Protein AF-A0A522PRT6-F1 (afdb_monomer_lite)

Foldseek 3Di:
DDDPPPPDDPCVVVVVVVVVVVVVVVVVVVPCCPPPVVVVVPQQWPDQDPVCNPDDTDTDPVNVVVVVVVVVVVVVVCCVPVVVPPD

Sequence (87 aa):
MESVQNNSVPREHEETTREVHHRLVSYLSGRLDLGLDKMLLNLALEPANPFDPKRKRKFRKGFVLVLLVASGLAATFVYFNFFPGAR

Structure (mmCIF, N/CA/C/O backbone):
data_AF-A0A522PRT6-F1
#
_entry.id   AF-A0A522PRT6-F1
#
loop_
_atom_site.group_PDB
_atom_site.id
_atom_site.type_symbol
_atom_site.label_atom_id
_atom_site.label_alt_id
_atom_site.label_comp_id
_atom_site.label_asym_id
_atom_site.label_entity_id
_atom_site.label_seq_id
_atom_site.pdbx_PDB_ins_code
_atom_site.Cartn_x
_atom_site.Cartn_y
_atom_site.Cartn_z
_atom_site.occupancy
_atom_site.B_iso_or_equiv
_atom_site.auth_seq_id
_atom_site.auth_comp_id
_atom_site.auth_asym_id
_atom_site.auth_atom_id
_atom_site.pdbx_PDB_model_num
ATOM 1 N N . MET A 1 1 ? 18.317 -35.780 47.668 1.00 46.41 1 MET A N 1
ATOM 2 C CA . MET A 1 1 ? 16.909 -36.171 47.454 1.00 46.41 1 MET A CA 1
ATOM 3 C C . MET A 1 1 ? 16.130 -34.895 47.213 1.00 46.41 1 MET A C 1
ATOM 5 O O . MET A 1 1 ? 15.816 -34.222 48.178 1.00 46.41 1 MET A O 1
ATOM 9 N N . GLU A 1 2 ? 15.868 -34.546 45.957 1.00 47.94 2 GLU A N 1
ATOM 10 C CA . GLU A 1 2 ? 14.881 -33.517 45.608 1.00 47.94 2 GLU A CA 1
ATOM 11 C C . GLU A 1 2 ? 14.068 -34.070 44.439 1.00 47.94 2 GLU A C 1
ATOM 13 O O . GLU A 1 2 ? 14.508 -34.113 43.293 1.00 47.94 2 GLU A O 1
ATOM 18 N N . SER A 1 3 ? 12.914 -34.639 44.773 1.00 46.12 3 SER A N 1
ATOM 19 C CA . SER A 1 3 ? 11.913 -35.074 43.811 1.00 46.12 3 SER A CA 1
ATOM 20 C C . SER A 1 3 ? 11.299 -33.833 43.174 1.00 46.12 3 SER A C 1
ATOM 22 O O . SER A 1 3 ? 10.564 -33.103 43.838 1.00 46.12 3 SER A O 1
ATOM 24 N N . VAL A 1 4 ? 11.614 -33.601 41.898 1.00 57.91 4 VAL A N 1
ATOM 25 C CA . VAL A 1 4 ? 10.987 -32.575 41.059 1.00 57.91 4 VAL A CA 1
ATOM 26 C C . VAL A 1 4 ? 9.484 -32.827 41.061 1.00 57.91 4 VAL A C 1
ATOM 28 O O . VAL A 1 4 ? 8.984 -33.774 40.454 1.00 57.91 4 VAL A O 1
ATOM 31 N N . GLN A 1 5 ? 8.774 -32.002 41.820 1.00 52.62 5 GLN A N 1
ATOM 32 C CA . GLN A 1 5 ? 7.335 -32.060 41.965 1.00 52.62 5 GLN A CA 1
ATOM 33 C C . GLN A 1 5 ? 6.702 -31.649 40.633 1.00 52.62 5 GLN A C 1
ATOM 35 O O . GLN A 1 5 ? 6.606 -30.469 40.301 1.00 52.62 5 GLN A O 1
ATOM 40 N N . ASN A 1 6 ? 6.325 -32.653 39.838 1.00 57.50 6 ASN A N 1
ATOM 41 C CA . ASN A 1 6 ? 5.566 -32.492 38.605 1.00 57.50 6 ASN A CA 1
ATOM 42 C C . ASN A 1 6 ? 4.135 -32.070 38.967 1.00 57.50 6 ASN A C 1
ATOM 44 O O . ASN A 1 6 ? 3.228 -32.897 39.076 1.00 57.50 6 ASN A O 1
ATOM 48 N N . ASN A 1 7 ? 3.957 -30.777 39.234 1.00 56.72 7 ASN A N 1
ATOM 49 C CA . ASN A 1 7 ? 2.642 -30.180 39.393 1.00 56.72 7 ASN A CA 1
ATOM 50 C C . ASN A 1 7 ? 1.970 -30.167 38.021 1.00 56.72 7 ASN A C 1
ATOM 52 O O . ASN A 1 7 ? 2.282 -29.344 37.161 1.00 56.72 7 ASN A O 1
ATOM 56 N N . SER A 1 8 ? 1.048 -31.107 37.824 1.00 60.81 8 SER A N 1
ATOM 57 C CA . SER A 1 8 ? 0.127 -31.075 36.697 1.00 60.81 8 SER A CA 1
ATOM 58 C C . SER A 1 8 ? -0.693 -29.791 36.792 1.00 60.81 8 SER A C 1
ATOM 60 O O . SER A 1 8 ? -1.430 -29.565 37.752 1.00 60.81 8 SER A O 1
ATOM 62 N N . VAL A 1 9 ? -0.493 -28.913 35.809 1.00 62.53 9 VAL A N 1
ATOM 63 C CA . VAL A 1 9 ? -1.223 -27.652 35.681 1.00 62.53 9 VAL A CA 1
ATOM 64 C C . VAL A 1 9 ? -2.728 -27.969 35.679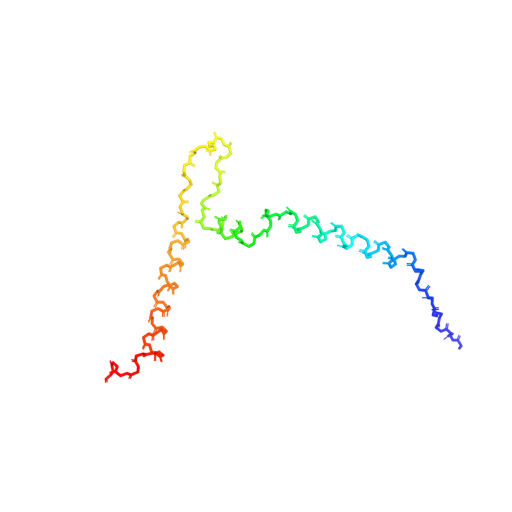 1.00 62.53 9 VAL A C 1
ATOM 66 O O . VAL A 1 9 ? -3.150 -28.844 34.916 1.00 62.53 9 VAL A O 1
ATOM 69 N N . PRO A 1 10 ? -3.546 -27.316 36.526 1.00 58.66 10 PRO A N 1
ATOM 70 C CA . PRO A 1 10 ? -4.982 -27.572 36.581 1.00 58.66 10 PRO A CA 1
ATOM 71 C C . PRO A 1 10 ? -5.618 -27.302 35.213 1.00 58.66 10 PRO A C 1
ATOM 73 O O . PRO A 1 10 ? -5.473 -26.206 34.669 1.00 58.66 10 PRO A O 1
ATOM 76 N N . ARG A 1 11 ? -6.336 -28.290 34.658 1.00 57.44 11 ARG A N 1
ATOM 77 C CA . ARG A 1 11 ? -6.948 -28.217 33.313 1.00 57.44 11 ARG A CA 1
ATOM 78 C C . ARG A 1 11 ? -7.927 -27.046 33.134 1.00 57.44 11 ARG A C 1
ATOM 80 O O . ARG A 1 11 ? -8.108 -26.568 32.020 1.00 57.44 11 ARG A O 1
ATOM 87 N N . GLU A 1 12 ? -8.462 -26.529 34.236 1.00 58.84 12 GLU A N 1
ATOM 88 C CA . GLU A 1 12 ? -9.295 -25.320 34.324 1.00 58.84 12 GLU A CA 1
ATOM 89 C C . GLU A 1 12 ? -8.626 -24.082 33.683 1.00 58.84 12 GLU A C 1
ATOM 91 O O . GLU A 1 12 ? -9.282 -23.264 33.032 1.00 58.84 12 GLU A O 1
ATOM 96 N N . HIS A 1 13 ? -7.298 -23.943 33.820 1.00 57.38 13 HIS A N 1
ATOM 97 C CA . HIS A 1 13 ? -6.550 -22.828 33.226 1.00 57.38 13 HIS A CA 1
ATOM 98 C C . HIS A 1 13 ? -6.360 -22.968 31.713 1.00 57.38 13 HIS A C 1
ATOM 100 O O . HIS A 1 13 ? -6.260 -21.969 30.998 1.00 57.38 13 HIS A O 1
ATOM 106 N N . GLU A 1 14 ? -6.330 -24.198 31.204 1.00 59.62 14 GLU A N 1
ATOM 107 C CA . GLU A 1 14 ? -6.207 -24.458 29.771 1.00 59.62 14 GLU A CA 1
ATOM 108 C C . GLU A 1 14 ? -7.519 -24.144 29.040 1.00 59.62 14 GLU A C 1
ATOM 110 O O . GLU A 1 14 ? -7.498 -23.549 27.959 1.00 59.62 14 GLU A O 1
ATOM 115 N N . GLU A 1 15 ? -8.659 -24.477 29.653 1.00 61.62 15 GLU A N 1
ATOM 116 C CA . GLU A 1 15 ? -9.989 -24.163 29.118 1.00 61.62 15 GLU A CA 1
ATOM 117 C C . GLU A 1 15 ? -10.252 -22.655 29.107 1.00 61.62 15 GLU A C 1
ATOM 119 O O . GLU A 1 15 ? -10.629 -22.106 28.070 1.00 61.62 15 GLU A O 1
ATOM 124 N N . THR A 1 16 ? -9.925 -21.953 30.196 1.00 74.81 16 THR A N 1
ATOM 125 C CA . THR A 1 16 ? -10.029 -20.484 30.239 1.00 74.81 16 THR A CA 1
ATOM 126 C C . THR A 1 16 ? -9.088 -19.805 29.246 1.00 74.81 16 THR A C 1
ATOM 128 O O . THR A 1 16 ? -9.489 -18.846 28.591 1.00 74.81 16 THR A O 1
ATOM 131 N N . THR A 1 17 ? -7.865 -20.308 29.054 1.00 77.94 17 THR A N 1
ATOM 132 C CA . THR A 1 17 ? -6.934 -19.732 28.066 1.00 77.94 17 THR A CA 1
ATOM 133 C C . THR A 1 17 ? -7.444 -19.916 26.638 1.00 77.94 17 THR A C 1
ATOM 135 O O . THR A 1 17 ? -7.397 -18.977 25.841 1.00 77.94 17 THR A O 1
ATOM 138 N N . ARG A 1 18 ? -7.975 -21.101 26.309 1.00 76.81 18 ARG A N 1
ATOM 139 C CA . ARG A 1 18 ? -8.583 -21.379 24.999 1.00 76.81 18 ARG A CA 1
ATOM 140 C C . ARG A 1 18 ? -9.809 -20.512 24.746 1.00 76.81 18 ARG A C 1
ATOM 142 O O . ARG A 1 18 ? -9.956 -19.973 23.649 1.00 76.81 18 ARG A O 1
ATOM 149 N N . GLU A 1 19 ? -10.659 -20.333 25.749 1.00 80.19 19 GLU A N 1
ATOM 150 C CA . GLU A 1 19 ? -11.868 -19.527 25.621 1.00 80.19 19 GLU A CA 1
ATOM 151 C C . GLU A 1 19 ? -11.548 -18.032 25.480 1.00 80.19 19 GLU A C 1
ATOM 153 O O . GLU A 1 19 ? -12.101 -17.351 24.612 1.00 80.19 19 GLU A O 1
ATOM 158 N N . VAL A 1 20 ? -10.587 -17.529 26.261 1.00 82.69 20 VAL A N 1
ATOM 159 C CA . VAL A 1 20 ? -10.070 -16.160 26.130 1.00 82.69 20 VAL A CA 1
ATOM 160 C C . VAL A 1 20 ? -9.436 -15.961 24.756 1.00 82.69 20 VAL A C 1
ATOM 162 O O . VAL A 1 20 ? -9.731 -14.964 24.099 1.00 82.69 20 VAL A O 1
ATOM 165 N N . HIS A 1 21 ? -8.629 -16.913 24.279 1.00 81.12 21 HIS A N 1
ATOM 166 C CA . HIS A 1 21 ? -8.014 -16.844 22.955 1.00 81.12 21 HIS A CA 1
ATOM 167 C C . HIS A 1 21 ? -9.066 -16.803 21.843 1.00 81.12 21 HIS A C 1
ATOM 169 O O . HIS A 1 21 ? -9.000 -15.943 20.968 1.00 81.12 21 HIS A O 1
ATOM 175 N N . HIS A 1 22 ? -10.084 -17.662 21.906 1.00 83.69 22 HIS A N 1
ATOM 176 C CA . HIS A 1 22 ? -11.164 -17.688 20.923 1.00 83.69 22 HIS A CA 1
ATOM 177 C C . HIS A 1 22 ? -11.966 -16.378 20.910 1.00 83.69 22 HIS A C 1
ATOM 179 O O . HIS A 1 22 ? -12.242 -15.824 19.845 1.00 83.69 22 HIS A O 1
ATOM 185 N N . ARG A 1 23 ? -12.295 -15.826 22.086 1.00 80.00 23 ARG A N 1
ATOM 186 C CA . ARG A 1 23 ? -12.970 -14.523 22.194 1.00 80.00 23 ARG A CA 1
ATOM 187 C C . ARG A 1 23 ? -12.100 -13.391 21.659 1.00 80.00 23 ARG A C 1
ATOM 189 O O . ARG A 1 23 ? -12.613 -12.512 20.972 1.00 80.00 23 ARG A O 1
ATOM 196 N N . LEU A 1 24 ? -10.797 -13.425 21.929 1.00 78.94 24 LEU A N 1
ATOM 197 C CA . LEU A 1 24 ? -9.852 -12.420 21.455 1.00 78.94 24 LEU A CA 1
ATOM 198 C C . LEU A 1 24 ? -9.716 -12.464 19.931 1.00 78.94 24 LEU A C 1
ATOM 200 O O . LEU A 1 24 ? -9.824 -11.425 19.288 1.00 78.94 24 LEU A O 1
ATOM 204 N N . VAL A 1 25 ? -9.558 -13.656 19.349 1.00 78.38 25 VAL A N 1
ATOM 205 C CA . VAL A 1 25 ? -9.514 -13.853 17.894 1.00 78.38 25 VAL A CA 1
ATOM 206 C C . VAL A 1 25 ? -10.824 -13.402 17.260 1.00 78.38 25 VAL A C 1
ATOM 208 O O . VAL A 1 25 ? -10.793 -12.602 16.336 1.00 78.38 25 VAL A O 1
ATOM 211 N N . SER A 1 26 ? -11.979 -13.804 17.795 1.00 79.38 26 SER A N 1
ATOM 212 C CA . SER A 1 26 ? -13.280 -13.374 17.270 1.00 79.38 26 SER A CA 1
ATOM 213 C C . SER A 1 26 ? -13.478 -11.854 17.361 1.00 79.38 26 SER A C 1
ATOM 215 O O . SER A 1 26 ? -14.066 -11.253 16.462 1.00 79.38 26 SER A O 1
ATOM 217 N N . TYR A 1 27 ? -12.974 -11.213 18.419 1.00 72.19 27 TYR A N 1
ATOM 218 C CA . TYR A 1 27 ? -13.040 -9.762 18.600 1.00 72.19 27 TYR A CA 1
ATOM 219 C C . TYR A 1 27 ? -12.084 -9.013 17.659 1.00 72.19 27 TYR A C 1
ATOM 221 O O . TYR A 1 27 ? -12.451 -7.989 17.083 1.00 72.19 27 TYR A O 1
ATOM 229 N N . LEU A 1 28 ? -10.873 -9.539 17.463 1.00 69.06 28 LEU A N 1
ATOM 230 C CA . LEU A 1 28 ? -9.872 -9.009 16.535 1.00 69.06 28 LEU A CA 1
ATOM 231 C C . LEU A 1 28 ? -10.313 -9.184 15.078 1.00 69.06 28 LEU A C 1
ATOM 233 O O . LEU A 1 28 ? -10.233 -8.235 14.305 1.00 69.06 28 LEU A O 1
ATOM 237 N N . SER A 1 29 ? -10.855 -10.349 14.720 1.00 67.38 29 SER A N 1
ATOM 238 C CA . SER A 1 29 ? -11.435 -10.621 13.401 1.00 67.38 29 SE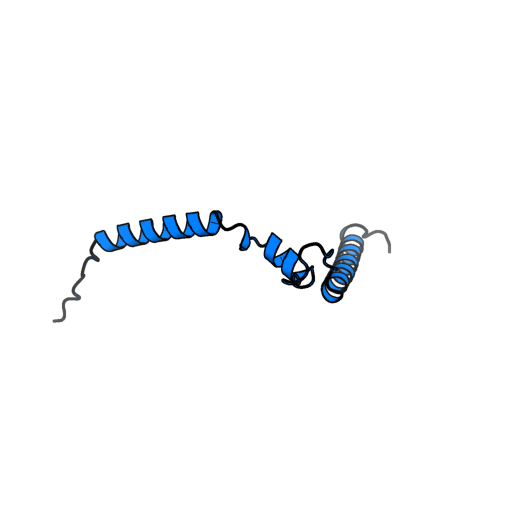R A CA 1
ATOM 239 C C . SER A 1 29 ? -12.665 -9.754 13.120 1.00 67.38 29 SER A C 1
ATOM 241 O O . SER A 1 29 ? -12.874 -9.352 11.979 1.00 67.38 29 SER A O 1
ATOM 243 N N . GLY A 1 30 ? -13.454 -9.412 14.146 1.00 64.62 30 GLY A N 1
ATOM 244 C CA . GLY A 1 30 ? -14.570 -8.467 14.032 1.00 64.62 30 GLY A CA 1
ATOM 245 C C . GLY A 1 30 ? -14.137 -6.999 13.919 1.00 64.62 30 GLY A C 1
ATOM 246 O O . GLY A 1 30 ? -14.865 -6.176 13.361 1.00 64.62 30 GLY A O 1
ATOM 247 N N . ARG A 1 31 ? -12.938 -6.643 14.402 1.00 60.78 31 ARG A N 1
ATOM 248 C CA . ARG A 1 31 ? -12.367 -5.297 14.261 1.00 60.78 31 ARG A CA 1
ATOM 249 C C . ARG A 1 31 ? -11.607 -5.161 12.946 1.00 60.78 31 ARG A C 1
ATOM 251 O O . ARG A 1 31 ? -10.380 -5.094 12.913 1.00 60.78 31 ARG A O 1
ATOM 258 N N . LEU A 1 32 ? -12.363 -4.944 11.871 1.00 55.53 32 LEU A N 1
ATOM 259 C CA . LEU A 1 32 ? -11.823 -4.503 10.578 1.00 55.53 32 LEU A CA 1
ATOM 260 C C . LEU A 1 32 ? -10.979 -3.210 10.679 1.00 55.53 32 LEU A C 1
ATOM 262 O O . LEU A 1 32 ? -10.227 -2.917 9.758 1.00 55.53 32 LEU A O 1
ATOM 266 N N . ASP A 1 33 ? -11.078 -2.448 11.785 1.00 55.59 33 ASP A N 1
ATOM 267 C CA . ASP A 1 33 ? -10.213 -1.296 12.114 1.00 55.59 33 ASP A CA 1
ATOM 268 C C . ASP A 1 33 ? -8.723 -1.611 12.276 1.00 55.59 33 ASP A C 1
ATOM 270 O O . ASP A 1 33 ? -7.898 -0.719 12.106 1.00 55.59 33 ASP A O 1
ATOM 274 N N . LEU A 1 34 ? -8.370 -2.868 12.546 1.00 55.78 34 LEU A N 1
ATOM 275 C CA . LEU A 1 34 ? -6.982 -3.338 12.626 1.00 55.78 34 LEU A CA 1
ATOM 276 C C . LEU A 1 34 ? -6.492 -3.962 11.313 1.00 55.78 34 LEU A C 1
ATOM 278 O O . LEU A 1 34 ? -5.361 -4.440 11.240 1.00 55.78 34 LEU A O 1
ATOM 282 N N . GLY A 1 35 ? -7.331 -3.973 10.273 1.00 60.28 35 GLY A N 1
ATOM 283 C CA . GLY A 1 35 ? -6.962 -4.507 8.971 1.00 60.28 35 GLY A CA 1
ATOM 284 C C . GLY A 1 35 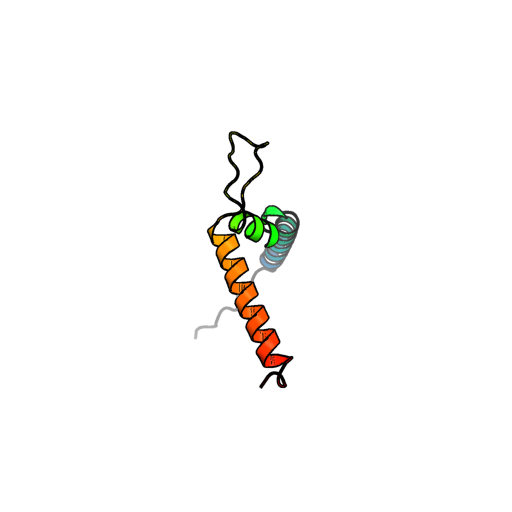? -5.787 -3.735 8.378 1.00 60.28 35 GLY A C 1
ATOM 285 O O . GLY A 1 35 ? -5.779 -2.500 8.391 1.00 60.28 35 GLY A O 1
ATOM 286 N N . LEU A 1 36 ? -4.826 -4.470 7.804 1.00 59.34 36 LEU A N 1
ATOM 287 C CA . LEU A 1 36 ? -3.709 -3.907 7.037 1.00 59.34 36 LEU A CA 1
ATOM 288 C C . LEU A 1 36 ? -4.185 -2.829 6.068 1.00 59.34 36 LEU A C 1
ATOM 290 O O . LEU A 1 36 ? -3.522 -1.818 5.916 1.00 59.34 36 LEU A O 1
ATOM 294 N N . ASP A 1 37 ? -5.366 -3.005 5.486 1.00 61.72 37 ASP A N 1
ATOM 295 C CA . ASP A 1 37 ? -5.960 -2.065 4.549 1.00 61.72 37 ASP A CA 1
ATOM 296 C C . ASP A 1 37 ? -6.278 -0.699 5.181 1.00 61.72 37 ASP A C 1
ATOM 298 O O . ASP A 1 37 ? -5.929 0.342 4.633 1.00 61.72 37 ASP A O 1
ATOM 302 N N . LYS A 1 38 ? -6.829 -0.661 6.403 1.00 62.59 38 LYS A N 1
ATOM 303 C CA . LYS A 1 38 ? -7.022 0.602 7.134 1.00 62.59 38 LYS A CA 1
ATOM 304 C C . LYS A 1 38 ? -5.705 1.195 7.613 1.00 62.59 38 LYS A C 1
ATOM 306 O O . LYS A 1 38 ? -5.576 2.415 7.628 1.00 62.59 38 LYS A O 1
ATOM 311 N N . MET A 1 39 ? -4.719 0.366 7.950 1.00 64.25 39 MET A N 1
ATOM 312 C CA . MET A 1 39 ? -3.368 0.830 8.269 1.00 64.25 39 MET A CA 1
ATOM 313 C C . MET A 1 39 ? -2.680 1.439 7.036 1.00 64.25 39 MET A C 1
ATOM 315 O O . MET A 1 39 ? -2.100 2.519 7.136 1.00 64.25 39 MET A O 1
ATOM 319 N N . LEU A 1 40 ? -2.814 0.811 5.866 1.00 63.59 40 LEU A N 1
ATOM 320 C CA . LEU A 1 40 ? -2.358 1.314 4.573 1.00 63.59 40 LEU A CA 1
ATOM 321 C C . LEU A 1 40 ? -3.096 2.594 4.196 1.00 63.59 40 LEU A C 1
ATOM 323 O O . LEU A 1 40 ? -2.440 3.561 3.831 1.00 63.59 40 LEU A O 1
ATOM 327 N N . LEU A 1 41 ? -4.420 2.662 4.354 1.00 64.69 41 LEU A N 1
ATOM 328 C CA . LEU A 1 41 ? -5.184 3.892 4.139 1.00 64.69 41 LEU A CA 1
ATOM 329 C C . LEU A 1 41 ? -4.755 5.003 5.099 1.00 64.69 41 LEU A C 1
ATOM 331 O O . LEU A 1 41 ? -4.669 6.153 4.687 1.00 64.69 41 LEU A O 1
ATOM 335 N N . ASN A 1 42 ? -4.475 4.697 6.364 1.00 65.62 42 ASN A N 1
ATOM 336 C CA . ASN A 1 42 ? -4.035 5.699 7.336 1.00 65.62 42 ASN A CA 1
ATOM 337 C C . ASN A 1 42 ? -2.577 6.138 7.099 1.00 65.62 42 ASN A C 1
ATOM 339 O O . ASN A 1 42 ? -2.196 7.256 7.439 1.00 65.62 42 ASN A O 1
ATOM 343 N N . LEU A 1 43 ? -1.761 5.279 6.484 1.00 64.88 43 LEU A N 1
ATOM 344 C CA . LEU A 1 43 ? -0.424 5.623 6.008 1.00 64.88 43 LEU A CA 1
ATOM 345 C C . LEU A 1 43 ? -0.482 6.447 4.709 1.00 64.88 43 LEU A C 1
ATOM 347 O O . LEU A 1 43 ? 0.304 7.381 4.527 1.00 64.88 43 LEU A O 1
ATOM 351 N N . ALA A 1 44 ? -1.425 6.116 3.827 1.00 65.62 44 ALA A N 1
ATOM 352 C CA . ALA A 1 44 ? -1.587 6.695 2.502 1.00 65.62 44 ALA A CA 1
ATOM 353 C C . ALA A 1 44 ? -2.336 8.031 2.498 1.00 65.62 44 ALA A C 1
ATOM 355 O O . ALA A 1 44 ? -2.021 8.912 1.695 1.00 65.62 44 ALA A O 1
ATOM 356 N N . LEU A 1 45 ? -3.316 8.206 3.381 1.00 68.44 45 LEU A N 1
ATOM 357 C CA . LEU A 1 45 ? -4.139 9.405 3.493 1.00 68.44 45 LEU A CA 1
ATOM 358 C C . LEU A 1 45 ? -3.737 10.217 4.726 1.00 68.44 45 LEU A C 1
ATOM 360 O O . LEU A 1 45 ? -3.280 9.689 5.735 1.00 68.44 45 LEU A O 1
ATOM 364 N N . GLU A 1 46 ? -3.919 11.533 4.661 1.00 67.19 46 GLU A N 1
ATOM 365 C CA . GLU A 1 46 ? -3.748 12.382 5.841 1.00 67.19 46 GLU A CA 1
ATOM 366 C C . GLU A 1 46 ? -4.736 12.003 6.967 1.00 67.19 46 GLU A C 1
ATOM 368 O O . GLU A 1 46 ? -5.846 11.513 6.695 1.00 67.19 46 GLU A O 1
ATOM 373 N N . PRO A 1 47 ? -4.362 12.216 8.247 1.00 66.69 47 PRO A N 1
ATOM 374 C CA . PRO A 1 47 ? -5.252 11.958 9.377 1.00 66.69 47 PRO A CA 1
ATOM 375 C C . PRO A 1 47 ? -6.585 12.699 9.196 1.00 66.69 47 PRO A C 1
ATOM 377 O O . PRO A 1 47 ? -6.627 13.821 8.690 1.00 66.69 47 PRO A O 1
ATOM 380 N N . ALA A 1 48 ? -7.692 12.037 9.544 1.00 64.56 48 ALA A N 1
ATOM 381 C CA . ALA A 1 48 ? -9.026 12.609 9.404 1.00 64.56 48 ALA A CA 1
ATOM 382 C C . ALA A 1 48 ? -9.126 13.809 10.336 1.00 64.56 48 ALA A C 1
ATOM 384 O O . ALA A 1 48 ? -8.771 13.698 11.507 1.00 64.56 48 ALA A O 1
ATOM 385 N N . ASN A 1 49 ? -9.621 14.935 9.825 1.00 68.44 49 ASN A N 1
ATOM 386 C CA . ASN A 1 49 ? -9.926 16.067 10.683 1.00 68.44 49 ASN A CA 1
ATOM 387 C C . ASN A 1 49 ? -11.209 15.746 11.476 1.00 68.44 49 ASN A C 1
ATOM 389 O O . ASN A 1 49 ? -12.265 15.629 10.848 1.00 68.44 49 ASN A O 1
ATOM 393 N N . PRO A 1 50 ? -11.157 15.615 12.816 1.00 70.88 50 PRO A N 1
ATOM 394 C CA . PRO A 1 50 ? -12.340 15.305 13.620 1.00 70.88 50 PRO A CA 1
ATOM 395 C C . PRO A 1 50 ? -13.387 16.428 13.604 1.00 70.88 50 PRO A C 1
ATOM 397 O O . PRO A 1 50 ? -14.551 16.175 13.897 1.00 70.88 50 PRO A O 1
ATOM 400 N N . PHE A 1 51 ? -13.000 17.647 13.222 1.00 79.06 51 PHE A N 1
ATOM 401 C CA . PHE A 1 51 ? -13.896 18.801 13.138 1.00 79.06 51 PHE A CA 1
ATOM 402 C C . PHE A 1 51 ? -14.576 18.947 11.771 1.00 79.06 51 PHE A C 1
ATOM 404 O O . PHE A 1 51 ? -15.479 19.762 11.627 1.00 79.06 51 PHE A O 1
ATOM 411 N N . ASP A 1 52 ? -14.158 18.164 10.770 1.00 69.06 52 ASP A N 1
ATOM 412 C CA . ASP A 1 52 ? -14.658 18.290 9.398 1.00 69.06 52 ASP A CA 1
ATOM 413 C C . ASP A 1 52 ? -14.745 16.921 8.692 1.00 69.06 52 ASP A C 1
ATOM 415 O O . ASP A 1 52 ? -13.957 16.602 7.791 1.00 69.06 52 ASP A O 1
ATOM 419 N N . PRO A 1 53 ? -15.716 16.070 9.079 1.00 67.31 53 PRO A N 1
ATOM 420 C CA . PRO A 1 53 ? -15.805 14.691 8.595 1.00 67.31 53 PRO A CA 1
ATOM 421 C C . PRO A 1 53 ? -16.173 14.579 7.107 1.00 67.31 53 PRO A C 1
ATOM 423 O O . PRO A 1 53 ? -15.939 13.540 6.493 1.00 67.31 53 PRO A O 1
ATOM 426 N N . LYS A 1 54 ? -16.731 15.635 6.498 1.00 72.00 54 LYS A N 1
ATOM 427 C CA . LYS A 1 54 ? -17.118 15.654 5.073 1.00 72.00 54 LYS A CA 1
ATOM 428 C C . LYS A 1 54 ? -15.987 16.092 4.136 1.00 72.00 54 LYS A C 1
ATOM 430 O O . LYS A 1 54 ? -16.153 16.060 2.915 1.00 72.00 54 LYS A O 1
ATOM 435 N N . ARG A 1 55 ? -14.837 16.514 4.668 1.00 71.81 55 ARG A N 1
ATOM 436 C CA . ARG A 1 55 ? -13.722 17.011 3.856 1.00 71.81 55 ARG A CA 1
ATOM 437 C C . ARG A 1 55 ? -12.982 15.844 3.196 1.00 71.81 55 ARG A C 1
ATOM 439 O O . ARG A 1 55 ? -12.495 14.943 3.876 1.00 71.81 55 ARG A O 1
ATOM 446 N N . LYS A 1 56 ? -12.855 15.868 1.863 1.00 65.38 56 LYS A N 1
ATOM 447 C CA . LYS A 1 56 ? -12.082 14.859 1.116 1.00 65.38 56 LYS A CA 1
ATOM 448 C C . LYS A 1 56 ? -10.624 14.859 1.599 1.00 65.38 56 LYS A C 1
ATOM 450 O O . LYS A 1 56 ? -9.941 15.881 1.517 1.00 65.38 56 LYS A O 1
ATOM 455 N N . ARG A 1 57 ? -10.164 13.715 2.117 1.00 68.62 57 ARG A N 1
ATOM 456 C CA . ARG A 1 57 ? -8.793 13.509 2.614 1.00 68.62 57 ARG A CA 1
ATOM 457 C C . ARG A 1 57 ? -7.839 13.454 1.420 1.00 68.62 57 ARG A C 1
ATOM 459 O O . ARG A 1 57 ? -8.098 12.734 0.458 1.00 68.62 57 ARG A O 1
ATOM 466 N N . LYS A 1 58 ? -6.761 14.239 1.456 1.00 72.50 58 LYS A N 1
ATOM 467 C CA . LYS A 1 58 ? -5.723 14.204 0.419 1.00 72.50 58 LYS A CA 1
ATOM 468 C C . LYS A 1 58 ? -4.759 13.054 0.710 1.00 72.50 58 LYS A C 1
ATOM 470 O O . LYS A 1 58 ? -4.528 12.703 1.870 1.00 72.50 58 LYS A O 1
ATOM 475 N N . PHE A 1 59 ? -4.200 12.469 -0.345 1.00 71.88 59 PHE A N 1
ATOM 476 C CA . PHE A 1 59 ? -3.104 11.516 -0.205 1.00 71.88 59 PHE A CA 1
ATOM 477 C C . PHE A 1 59 ? -1.880 12.227 0.377 1.00 71.88 59 PHE A C 1
ATOM 479 O O . PHE A 1 59 ? -1.553 13.350 -0.023 1.00 71.88 59 PHE A O 1
ATOM 486 N N . ARG A 1 60 ? -1.190 11.576 1.316 1.00 73.19 60 ARG A N 1
ATOM 487 C CA . ARG A 1 60 ? 0.073 12.078 1.857 1.00 73.19 60 ARG A CA 1
ATOM 488 C C . ARG A 1 60 ? 1.091 12.160 0.725 1.00 73.19 60 ARG A C 1
ATOM 490 O O . ARG A 1 60 ? 1.330 11.180 0.026 1.00 73.19 60 ARG A O 1
ATOM 497 N N . LYS A 1 61 ? 1.755 13.311 0.592 1.00 74.19 61 LYS A N 1
ATOM 498 C CA . LYS A 1 61 ? 2.820 13.519 -0.408 1.00 74.19 61 LYS A CA 1
ATOM 499 C C . LYS A 1 61 ? 3.910 12.440 -0.324 1.00 74.19 61 LYS A C 1
ATOM 501 O O . LYS A 1 61 ? 4.383 11.973 -1.352 1.00 74.19 61 LYS A O 1
ATOM 506 N N . GLY A 1 62 ? 4.245 12.001 0.894 1.00 73.31 62 GLY A N 1
ATOM 507 C CA . GLY A 1 62 ? 5.195 10.908 1.121 1.00 73.31 62 GLY A CA 1
ATOM 508 C C . GLY A 1 62 ? 4.722 9.562 0.566 1.00 73.31 62 GLY A C 1
ATOM 509 O O . GLY A 1 62 ? 5.520 8.836 -0.011 1.00 73.31 62 GLY A O 1
ATOM 510 N N . PHE A 1 63 ? 3.426 9.253 0.655 1.00 78.00 63 PHE A N 1
ATOM 511 C CA . PHE A 1 63 ? 2.876 8.022 0.084 1.00 78.00 63 PHE A CA 1
ATOM 512 C C . PHE A 1 63 ? 2.930 8.034 -1.445 1.00 78.00 63 PHE A C 1
ATOM 514 O O . PHE A 1 63 ? 3.342 7.053 -2.054 1.00 78.00 63 PHE A O 1
ATOM 521 N N . VAL A 1 64 ? 2.588 9.169 -2.065 1.00 80.94 64 VAL A N 1
ATOM 522 C CA . VAL A 1 64 ? 2.699 9.342 -3.522 1.00 80.94 64 VAL A CA 1
ATOM 523 C C . VAL A 1 64 ? 4.148 9.166 -3.984 1.00 80.94 64 VAL A C 1
ATOM 525 O O . VAL A 1 64 ? 4.390 8.500 -4.987 1.00 80.94 64 VAL A O 1
ATOM 528 N N . LEU A 1 65 ? 5.115 9.705 -3.234 1.00 83.50 65 LEU A N 1
ATOM 529 C CA . LEU A 1 65 ? 6.538 9.542 -3.531 1.00 83.50 65 LEU A CA 1
ATOM 530 C C . LEU A 1 65 ? 6.979 8.074 -3.446 1.00 83.50 65 LEU A C 1
ATOM 532 O O . LEU A 1 65 ? 7.645 7.587 -4.355 1.00 83.50 65 LEU A O 1
ATOM 536 N N . VAL A 1 66 ? 6.573 7.355 -2.395 1.00 85.38 66 VAL A N 1
ATOM 537 C CA . VAL A 1 66 ? 6.866 5.919 -2.246 1.00 85.38 66 VAL A CA 1
ATOM 538 C C . VAL A 1 66 ? 6.266 5.117 -3.399 1.00 85.38 66 VAL A C 1
ATOM 540 O O . VAL A 1 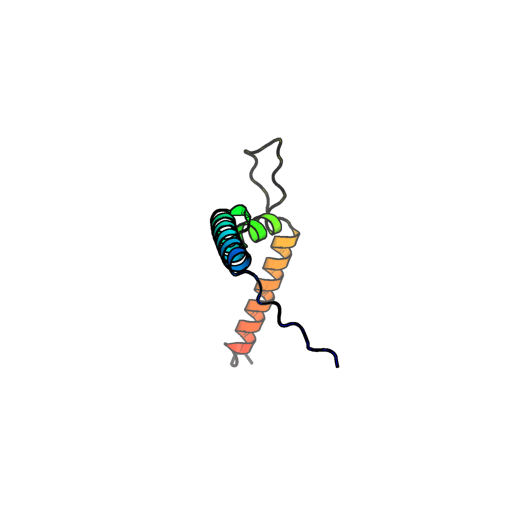66 ? 6.953 4.274 -3.970 1.00 85.38 66 VAL A O 1
ATOM 543 N N . LEU A 1 67 ? 5.021 5.408 -3.789 1.00 87.75 67 LEU A N 1
ATOM 544 C CA . LEU A 1 67 ? 4.356 4.730 -4.902 1.00 87.75 67 LEU A CA 1
ATOM 545 C C . LEU A 1 67 ? 5.086 4.972 -6.232 1.00 87.75 67 LEU A C 1
ATOM 547 O O . LEU A 1 67 ? 5.260 4.047 -7.023 1.00 87.75 67 LEU A O 1
ATOM 551 N N . LEU A 1 68 ? 5.543 6.205 -6.463 1.00 90.31 68 LEU A N 1
ATOM 552 C CA . LEU A 1 68 ? 6.286 6.575 -7.665 1.00 90.31 68 LEU A CA 1
ATOM 553 C C . LEU A 1 68 ? 7.629 5.836 -7.744 1.00 90.31 68 LEU A C 1
ATOM 555 O O . LEU A 1 68 ? 7.966 5.277 -8.786 1.00 90.31 68 LEU A O 1
ATOM 559 N N . VAL A 1 69 ? 8.366 5.783 -6.631 1.00 92.12 69 VAL A N 1
ATOM 560 C CA . VAL A 1 69 ? 9.640 5.056 -6.539 1.00 92.12 69 VAL A CA 1
ATOM 561 C C . VAL A 1 69 ? 9.427 3.552 -6.722 1.00 92.12 69 VAL A C 1
ATOM 563 O O . VAL A 1 69 ? 10.139 2.923 -7.503 1.00 92.12 69 VAL A O 1
ATOM 566 N N . ALA A 1 70 ? 8.420 2.977 -6.061 1.00 92.19 70 ALA A N 1
ATOM 567 C CA . ALA A 1 70 ? 8.083 1.561 -6.189 1.00 92.19 70 ALA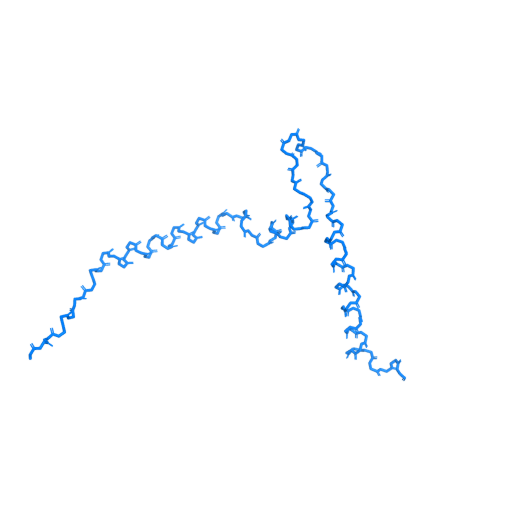 A CA 1
ATOM 568 C C . ALA A 1 70 ? 7.701 1.192 -7.631 1.00 92.19 70 ALA A C 1
ATOM 570 O O . ALA A 1 70 ? 8.151 0.167 -8.137 1.00 92.19 70 ALA A O 1
ATOM 571 N N . SER A 1 71 ? 6.935 2.049 -8.313 1.00 93.06 71 SER A N 1
ATOM 572 C CA . SER A 1 71 ? 6.579 1.869 -9.724 1.00 93.06 71 SER A CA 1
ATOM 573 C C . SER A 1 71 ? 7.810 1.896 -10.636 1.00 93.06 71 SER A C 1
ATOM 575 O O . SER A 1 71 ? 7.970 1.015 -11.479 1.00 93.06 71 SER A O 1
ATOM 577 N N . GLY A 1 72 ? 8.735 2.840 -10.428 1.00 93.94 72 GLY A N 1
ATOM 578 C CA . GLY A 1 72 ? 9.985 2.900 -11.194 1.00 93.94 72 GLY A CA 1
ATOM 579 C C . GLY A 1 72 ? 10.864 1.661 -10.994 1.00 93.94 72 GLY A C 1
ATOM 580 O O . GLY A 1 72 ? 11.387 1.101 -11.960 1.00 93.94 72 GLY A O 1
ATOM 581 N N . LEU A 1 73 ? 10.979 1.183 -9.752 1.00 94.62 73 LEU A N 1
ATOM 582 C CA . LEU A 1 73 ? 11.704 -0.049 -9.427 1.00 94.62 73 LEU A CA 1
ATOM 583 C C . LEU A 1 73 ? 11.047 -1.276 -10.059 1.00 94.62 73 LEU A C 1
ATOM 585 O O . LEU A 1 73 ? 11.747 -2.106 -10.632 1.00 94.62 73 LEU A O 1
ATOM 589 N N . ALA A 1 74 ? 9.718 -1.376 -10.003 1.00 93.94 74 ALA A N 1
ATOM 590 C CA . ALA A 1 74 ? 8.975 -2.464 -10.626 1.00 93.94 74 ALA A CA 1
ATOM 591 C C . ALA A 1 74 ? 9.147 -2.459 -12.151 1.00 93.94 74 ALA A C 1
ATOM 593 O O . ALA A 1 74 ? 9.441 -3.500 -12.730 1.00 93.94 74 ALA A O 1
ATOM 594 N N . ALA A 1 75 ? 9.048 -1.295 -12.798 1.00 92.81 75 ALA A N 1
ATOM 595 C CA . ALA A 1 75 ? 9.281 -1.158 -14.233 1.00 92.81 75 ALA A CA 1
ATOM 596 C C . ALA A 1 75 ? 10.710 -1.570 -14.616 1.00 92.81 75 ALA A C 1
ATOM 598 O O . ALA A 1 75 ? 10.903 -2.311 -15.575 1.00 92.81 75 ALA A O 1
ATOM 599 N N . THR A 1 76 ? 11.700 -1.154 -13.822 1.00 90.38 76 THR A N 1
ATOM 600 C CA . THR A 1 76 ? 13.104 -1.547 -14.007 1.00 90.38 76 THR A CA 1
ATOM 601 C C . THR A 1 76 ? 13.266 -3.057 -13.857 1.00 90.38 76 THR A C 1
ATOM 603 O O . THR A 1 76 ? 13.827 -3.713 -14.729 1.00 90.38 76 THR A O 1
ATOM 606 N N . PHE A 1 77 ? 12.723 -3.637 -12.786 1.00 92.25 77 PHE A N 1
ATOM 607 C CA . PHE A 1 77 ? 12.761 -5.076 -12.556 1.00 92.25 77 PHE A CA 1
ATOM 608 C C . PHE A 1 77 ? 12.126 -5.843 -13.719 1.00 92.25 77 PHE A C 1
ATOM 610 O O . PHE A 1 77 ? 12.731 -6.784 -14.226 1.00 92.25 77 PHE A O 1
ATOM 617 N N . VAL A 1 78 ? 10.948 -5.419 -14.181 1.00 92.38 78 VAL A N 1
ATOM 618 C CA . VAL A 1 78 ? 10.256 -6.050 -15.309 1.00 92.38 78 VAL A CA 1
ATOM 619 C C . VAL A 1 78 ? 11.077 -5.934 -16.589 1.00 92.38 78 VAL A C 1
ATOM 621 O O . VAL A 1 78 ? 11.255 -6.928 -17.284 1.00 92.38 78 VAL A O 1
ATOM 6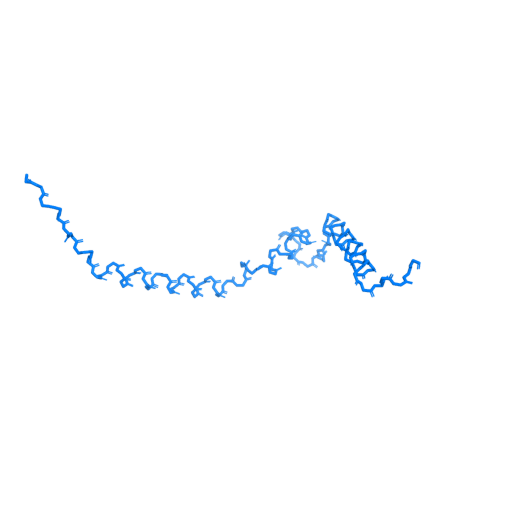24 N N . TYR A 1 79 ? 11.630 -4.757 -16.878 1.00 88.06 79 TYR A N 1
ATOM 625 C CA . TYR A 1 79 ? 12.483 -4.538 -18.042 1.00 88.06 79 TYR A CA 1
ATOM 626 C C . TYR A 1 79 ? 13.693 -5.482 -18.043 1.00 88.06 79 TYR A C 1
ATOM 628 O O . TYR A 1 79 ? 13.918 -6.200 -19.012 1.00 88.06 79 TYR A O 1
ATOM 636 N N . PHE A 1 80 ? 14.428 -5.562 -16.932 1.00 87.50 80 PHE A N 1
ATOM 637 C CA . PHE A 1 80 ? 15.627 -6.398 -16.850 1.00 87.50 80 PHE A CA 1
ATOM 638 C C . PHE A 1 80 ? 15.342 -7.905 -16.786 1.00 87.50 80 PHE A C 1
ATOM 640 O O . PHE A 1 80 ? 16.180 -8.684 -17.233 1.00 87.50 80 PHE A O 1
ATOM 647 N N . ASN A 1 81 ? 14.194 -8.330 -16.249 1.00 87.38 81 ASN A N 1
ATOM 648 C CA . ASN A 1 81 ? 13.867 -9.755 -16.113 1.00 87.38 81 ASN A CA 1
ATOM 649 C C . ASN A 1 81 ? 13.080 -10.318 -17.303 1.00 87.38 81 ASN A C 1
ATOM 651 O O . ASN A 1 81 ? 13.258 -11.483 -17.645 1.00 87.38 81 ASN A O 1
ATOM 655 N N . PHE A 1 82 ? 12.213 -9.521 -17.931 1.00 85.19 82 PHE A N 1
ATOM 656 C CA . PHE A 1 82 ? 11.301 -9.992 -18.981 1.00 85.19 82 PHE A CA 1
ATOM 657 C C . PHE A 1 82 ? 11.626 -9.451 -20.375 1.00 85.19 82 PHE A C 1
ATOM 659 O O . PHE A 1 82 ? 11.154 -10.023 -21.355 1.00 85.19 82 PHE A O 1
ATOM 666 N N . PHE A 1 83 ? 12.468 -8.418 -20.494 1.00 76.00 83 PHE A N 1
ATOM 667 C CA . PHE A 1 83 ? 12.970 -7.922 -21.781 1.00 76.00 83 PHE A CA 1
ATOM 668 C C . PHE A 1 83 ? 14.500 -8.071 -21.904 1.00 76.00 83 PHE A C 1
ATOM 670 O O . PHE A 1 83 ? 15.210 -7.085 -22.105 1.00 76.00 83 PHE A O 1
ATOM 677 N N . PRO A 1 84 ? 15.045 -9.304 -21.849 1.00 64.75 84 PRO A N 1
ATOM 678 C CA . PRO A 1 84 ? 16.484 -9.540 -21.996 1.00 64.75 84 PRO A CA 1
ATOM 679 C C . PRO A 1 84 ? 17.031 -9.187 -23.393 1.00 64.75 84 PRO A C 1
ATOM 681 O O . PRO A 1 84 ? 18.241 -9.068 -23.552 1.00 64.75 84 PRO A O 1
ATOM 684 N N . GLY A 1 85 ? 16.159 -9.013 -24.396 1.00 60.22 85 GLY A N 1
ATOM 685 C CA . GLY A 1 85 ? 16.519 -8.695 -25.785 1.00 60.22 85 GLY A CA 1
ATOM 686 C C . GLY A 1 85 ? 16.572 -7.204 -26.138 1.00 60.22 85 GLY A C 1
ATOM 687 O O . GLY A 1 85 ? 16.715 -6.880 -27.309 1.00 60.22 85 GLY A O 1
ATOM 688 N N . ALA A 1 86 ? 16.426 -6.292 -25.170 1.00 60.16 86 ALA A N 1
ATOM 689 C CA . ALA A 1 86 ? 16.552 -4.844 -25.394 1.00 60.16 86 ALA A CA 1
ATOM 690 C C . ALA A 1 86 ? 18.004 -4.328 -25.244 1.00 60.16 86 ALA A C 1
ATOM 692 O O . ALA A 1 86 ? 18.226 -3.149 -24.957 1.00 60.16 86 ALA A O 1
ATOM 693 N N . ARG A 1 87 ? 18.984 -5.226 -25.397 1.00 58.22 87 ARG A N 1
ATOM 694 C CA . ARG A 1 87 ? 20.413 -4.924 -25.529 1.00 58.22 87 ARG A CA 1
ATOM 695 C C . ARG A 1 87 ? 20.872 -5.202 -26.948 1.00 58.22 87 ARG A C 1
ATOM 697 O O . ARG A 1 87 ? 20.447 -6.248 -27.483 1.00 58.22 87 ARG A O 1
#

Secondary structure (DSSP, 8-state):
----------HHHHHHHHHHHHHHHHHHHH-GGGSHHHHHHHHHBPPP-TT-TTSPPPBPHHHHHHHHHHHHHHHHHHHHHH-TT--

Radius of gyration: 25.8 Å; chains: 1; bounding box: 38×55×73 Å

pLDDT: mean 71.44, std 12.55, range [46.12, 94.62]